Protein AF-A0A679FIZ9-F1 (afdb_monomer)

Organism: NCBI:txid129338

Solvent-accessible surface area (backbone atoms only — not comparable to full-atom values): 7120 Å² total; per-residue (Å²): 134,89,69,94,65,77,80,79,76,82,82,81,81,75,82,77,74,82,75,76,80,67,76,76,70,80,71,69,81,51,82,57,53,62,56,45,46,52,47,55,70,72,47,52,75,68,58,60,68,36,46,48,79,62,74,86,74,40,47,77,47,79,46,71,40,37,76,87,59,22,54,58,79,46,73,89,45,54,75,33,71,26,36,37,36,37,37,51,31,74,48,31,94,70,36,36,49,50,38,31,30,28,38,77,90,74,67,39,79,36,32,34,46,64,58,96

Mean predicted aligned error: 12.1 Å

Secondary structure (DSSP, 8-state):
---TTTTSSSS-------------------HHHHHHHHHHHTS-HHHHHHB-S-GGG-EEEEEEE-TTTEEESSGGGTTEEEEEEEE-BTTHHHH--EEEEE-TTT--EEEEE---

Sequence (116 aa):
MKKIIVILLLWSITLVFVSCNSSNSSNANHPNLSIIQAAYDSLSVSEKKEINGDWRDANVDERVVTKRNGSLTDPNYDGKEVYVVTFSSKRSNVLGDISVYVSKDKMKVIGKGYRE

Structure (mmCIF, N/CA/C/O backbone):
data_AF-A0A679FIZ9-F1
#
_entry.id   AF-A0A679FIZ9-F1
#
loop_
_atom_site.group_PDB
_atom_site.id
_atom_site.type_symbol
_atom_site.label_atom_id
_atom_site.label_alt_id
_atom_site.label_comp_id
_atom_site.label_asym_id
_atom_site.label_entity_id
_atom_site.label_seq_id
_atom_site.pdbx_PDB_ins_code
_atom_site.Cartn_x
_atom_site.Cartn_y
_atom_site.Cartn_z
_atom_site.occupancy
_atom_site.B_iso_or_equiv
_atom_site.auth_seq_id
_atom_site.auth_comp_id
_atom_site.auth_asym_id
_atom_site.auth_atom_id
_atom_site.pdbx_PDB_model_num
ATOM 1 N N . MET A 1 1 ? -70.819 34.102 -18.273 1.00 54.66 1 MET A N 1
ATOM 2 C CA . MET A 1 1 ? -70.104 33.687 -19.505 1.00 54.66 1 MET A CA 1
ATOM 3 C C . MET A 1 1 ? -69.197 34.821 -19.950 1.00 54.66 1 MET A C 1
ATOM 5 O O . MET A 1 1 ? -69.663 35.952 -19.924 1.00 54.66 1 MET A O 1
ATOM 9 N N . LYS A 1 2 ? -67.965 34.508 -20.386 1.00 45.34 2 LYS A N 1
ATOM 10 C CA . LYS A 1 2 ? -66.849 35.438 -20.672 1.00 45.34 2 LYS A CA 1
ATOM 11 C C . LYS A 1 2 ? -66.213 35.934 -19.355 1.00 45.34 2 LYS A C 1
ATOM 13 O O . LYS A 1 2 ? -66.779 36.770 -18.687 1.00 45.34 2 LYS A O 1
ATOM 18 N N . LYS A 1 3 ? -65.055 35.489 -18.888 1.00 46.41 3 LYS A N 1
ATOM 19 C CA . LYS A 1 3 ? -63.933 34.873 -19.577 1.00 46.41 3 LYS A CA 1
ATOM 20 C C . LYS A 1 3 ? -63.159 34.065 -18.535 1.00 46.41 3 LYS A C 1
ATOM 22 O O . LYS A 1 3 ? -62.338 34.602 -17.803 1.00 46.41 3 LYS A O 1
ATOM 27 N N . ILE A 1 4 ? -63.378 32.755 -18.550 1.00 55.41 4 ILE A N 1
ATOM 28 C CA . ILE A 1 4 ? -62.518 31.701 -17.978 1.00 55.41 4 ILE A CA 1
ATOM 29 C C . ILE A 1 4 ? -61.157 31.671 -18.744 1.00 55.41 4 ILE A C 1
ATOM 31 O O . ILE A 1 4 ? -60.502 30.655 -18.889 1.00 55.41 4 ILE A O 1
ATOM 35 N N . ILE A 1 5 ? -60.719 32.821 -19.274 1.00 55.94 5 ILE A N 1
ATOM 36 C CA . ILE A 1 5 ? -59.584 33.003 -20.193 1.00 55.94 5 ILE A CA 1
ATOM 37 C C . ILE A 1 5 ? -58.379 33.613 -19.458 1.00 55.94 5 ILE A C 1
ATOM 39 O O . ILE A 1 5 ? -57.293 33.679 -20.012 1.00 55.94 5 ILE A O 1
ATOM 43 N N . VAL A 1 6 ? -58.518 34.019 -18.191 1.00 50.25 6 VAL A N 1
ATOM 44 C CA . VAL A 1 6 ? -57.383 34.584 -17.430 1.00 50.25 6 VAL A CA 1
ATOM 45 C C . VAL A 1 6 ? -56.540 33.492 -16.742 1.00 50.25 6 VAL A C 1
ATOM 47 O O . VAL A 1 6 ? -55.469 33.771 -16.222 1.00 50.25 6 VAL A O 1
ATOM 50 N N . ILE A 1 7 ? -56.960 32.222 -16.806 1.00 51.34 7 ILE A N 1
ATOM 51 C CA . ILE A 1 7 ? -56.230 31.069 -16.233 1.00 51.34 7 ILE A CA 1
ATOM 52 C C . ILE A 1 7 ? -55.232 30.438 -17.237 1.00 51.34 7 ILE A C 1
ATOM 54 O O . ILE A 1 7 ? -54.523 29.494 -16.911 1.00 51.34 7 ILE A O 1
ATOM 58 N N . LEU A 1 8 ? -55.084 31.013 -18.438 1.00 50.62 8 LEU A N 1
ATOM 59 C CA . LEU A 1 8 ? -54.124 30.589 -19.476 1.00 50.62 8 LEU A CA 1
ATOM 60 C C . LEU A 1 8 ? -52.922 31.546 -19.627 1.00 50.62 8 LEU A C 1
ATOM 62 O O . LEU A 1 8 ? -52.380 31.709 -20.714 1.00 50.62 8 LEU A O 1
ATOM 66 N N . LEU A 1 9 ? -52.498 32.192 -18.538 1.00 50.81 9 LEU A N 1
ATOM 67 C CA . LEU A 1 9 ? -51.289 33.034 -18.494 1.00 50.81 9 LEU A CA 1
ATOM 68 C C . LEU A 1 9 ? -50.368 32.675 -17.316 1.00 50.81 9 LEU A C 1
ATOM 70 O O . LEU A 1 9 ? -49.566 33.485 -16.865 1.00 50.81 9 LEU A O 1
ATOM 74 N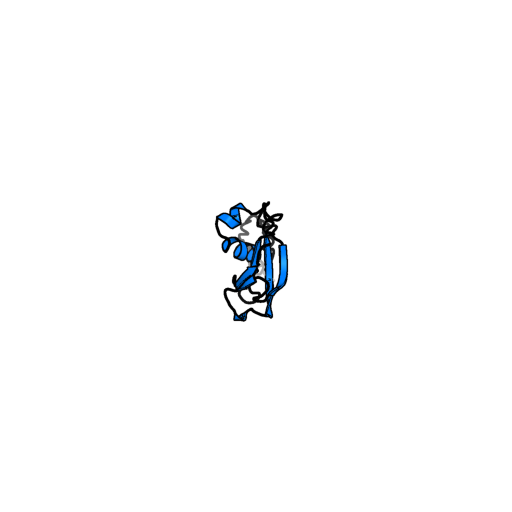 N . LEU A 1 10 ? -50.479 31.435 -16.827 1.00 50.44 10 LEU A N 1
ATOM 75 C CA . LEU A 1 10 ? -49.626 30.868 -15.776 1.00 50.44 10 LEU A CA 1
ATOM 76 C C . LEU A 1 10 ? -48.814 29.661 -16.271 1.00 50.44 10 LEU A C 1
ATOM 78 O O . LEU A 1 10 ? -48.475 28.766 -15.502 1.00 50.44 10 LEU A O 1
ATOM 82 N N . TRP A 1 11 ? -48.526 29.613 -17.574 1.00 54.56 11 TRP A N 1
ATOM 83 C CA . TRP A 1 11 ? -47.875 28.461 -18.194 1.00 54.56 11 TRP A CA 1
ATOM 84 C C . TRP A 1 11 ? -46.849 28.860 -19.252 1.00 54.56 11 TRP A C 1
ATOM 86 O O . TRP A 1 11 ? -46.941 28.452 -20.399 1.00 54.56 11 TRP A O 1
ATOM 96 N N . SER A 1 12 ? -45.867 29.680 -18.872 1.00 59.12 12 SER A N 1
ATOM 97 C CA . SER A 1 12 ? -44.648 29.872 -19.673 1.00 59.12 12 SER A CA 1
ATOM 98 C C . SER A 1 12 ? -43.613 30.731 -18.944 1.00 59.12 12 SER A C 1
ATOM 100 O O . SER A 1 12 ? -43.281 31.824 -19.392 1.00 59.12 12 SER A O 1
ATOM 102 N N . ILE A 1 13 ? -43.070 30.252 -17.828 1.00 58.47 13 ILE A N 1
ATOM 103 C CA . ILE A 1 13 ? -41.676 30.573 -17.503 1.00 58.47 13 ILE A CA 1
ATOM 104 C C . ILE A 1 13 ? -40.971 29.234 -17.381 1.00 58.47 13 ILE A C 1
ATOM 106 O O . ILE A 1 13 ? -41.004 28.540 -16.369 1.00 58.47 13 ILE A O 1
ATOM 110 N N . THR A 1 14 ? -40.452 28.833 -18.533 1.00 58.41 14 THR A N 1
ATOM 111 C CA . THR A 1 14 ? -39.603 27.677 -18.748 1.00 58.41 14 THR A CA 1
ATOM 112 C C . THR A 1 14 ? -38.421 27.742 -17.796 1.00 58.41 14 THR A C 1
ATOM 114 O O . THR A 1 14 ? -37.640 28.695 -17.833 1.00 58.41 14 THR A O 1
ATOM 117 N N . LEU A 1 15 ? -38.288 26.707 -16.967 1.00 59.31 15 LEU A N 1
ATOM 118 C CA . LEU A 1 15 ? -37.038 26.381 -16.304 1.00 59.31 15 LEU A CA 1
ATOM 119 C C . LEU A 1 15 ? -35.961 26.204 -17.370 1.00 59.31 15 LEU A C 1
ATOM 121 O O . LEU A 1 15 ? -35.882 25.168 -18.026 1.00 59.31 15 LEU A O 1
ATOM 125 N N . VAL A 1 16 ? -35.117 27.215 -17.527 1.00 63.25 16 VAL A N 1
ATOM 126 C CA . VAL A 1 16 ? -33.831 27.037 -18.188 1.00 63.25 16 VAL A CA 1
ATOM 127 C C . VAL A 1 16 ? -32.875 26.560 -17.104 1.00 63.25 16 VAL A C 1
ATOM 129 O O . VAL A 1 16 ? -32.140 27.341 -16.504 1.00 63.25 16 VAL A O 1
ATOM 132 N N . PHE A 1 17 ? -32.925 25.264 -16.790 1.00 62.16 17 PHE A N 1
ATOM 133 C CA . PHE A 1 17 ? -31.783 24.652 -16.132 1.00 62.16 17 PHE A CA 1
ATOM 134 C C . PHE A 1 17 ? -30.655 24.604 -17.154 1.00 62.16 17 PHE A C 1
ATOM 136 O O . PHE A 1 17 ? -30.696 23.863 -18.135 1.00 62.16 17 PHE A O 1
ATOM 143 N N . VAL A 1 18 ? -29.656 25.443 -16.907 1.00 63.38 18 VAL A N 1
ATOM 144 C CA . VAL A 1 18 ? -28.318 25.332 -17.472 1.00 63.38 18 VAL A CA 1
ATOM 145 C C . VAL A 1 18 ? -27.795 23.941 -17.113 1.00 63.38 18 VAL A C 1
ATOM 147 O O . VAL A 1 18 ? -27.322 23.715 -16.003 1.00 63.38 18 VAL A O 1
ATOM 150 N N . SER A 1 19 ? -27.902 22.990 -18.040 1.00 55.53 19 SER A N 1
ATOM 151 C CA . SER A 1 19 ? -27.098 21.776 -17.975 1.00 55.53 19 SER A CA 1
ATOM 152 C C . SER A 1 19 ? -25.784 22.083 -18.678 1.00 55.53 19 SER A C 1
ATOM 154 O O . SER A 1 19 ? -25.671 22.054 -19.903 1.00 55.53 19 SER A O 1
ATOM 156 N N . CYS A 1 20 ? -24.803 22.479 -17.871 1.00 59.34 20 CYS A N 1
ATOM 157 C CA . CYS A 1 20 ? -23.409 22.454 -18.265 1.00 59.34 20 CYS A CA 1
ATOM 158 C C . CYS A 1 20 ? -23.075 20.995 -18.574 1.00 59.34 20 CYS A C 1
ATOM 160 O O . CYS A 1 20 ? -23.018 20.165 -17.666 1.00 59.34 20 CYS A O 1
ATOM 162 N N . ASN A 1 21 ? -22.883 20.678 -19.853 1.00 53.62 21 ASN A N 1
ATOM 163 C CA . ASN A 1 21 ? -22.323 19.404 -20.264 1.00 53.62 21 ASN A CA 1
ATOM 164 C C . ASN A 1 21 ? -20.830 19.444 -19.902 1.00 53.62 21 ASN A C 1
ATOM 166 O O . ASN A 1 21 ? -19.968 19.635 -20.758 1.00 53.62 21 ASN A O 1
ATOM 170 N N . SER A 1 22 ? -20.521 19.321 -18.603 1.00 48.59 22 SER A N 1
ATOM 171 C CA . SER A 1 22 ? -19.256 18.716 -18.217 1.00 48.59 22 SER A CA 1
ATOM 172 C C . SER A 1 22 ? -19.262 17.387 -18.930 1.00 48.59 22 SER A C 1
ATOM 174 O O . SER A 1 22 ? -20.116 16.543 -18.665 1.00 48.59 22 SER A O 1
ATOM 176 N N . SER A 1 23 ? -18.355 17.246 -19.890 1.00 43.84 23 SER A N 1
ATOM 177 C CA . SER A 1 23 ? -17.905 15.951 -20.347 1.00 43.84 23 SER A CA 1
ATOM 178 C C . SER A 1 23 ? -17.807 15.069 -19.111 1.00 43.84 23 SER A C 1
ATOM 180 O O . SER A 1 23 ? -16.913 15.270 -18.283 1.00 43.84 23 SER A O 1
ATOM 182 N N . ASN A 1 24 ? -18.757 14.143 -18.970 1.00 43.44 24 ASN A N 1
ATOM 183 C CA . ASN A 1 24 ? -18.591 12.958 -18.159 1.00 43.44 24 ASN A CA 1
ATOM 184 C C . ASN A 1 24 ? -17.406 12.239 -18.801 1.00 43.44 24 ASN A C 1
ATOM 186 O O . ASN A 1 24 ? -17.557 11.325 -19.605 1.00 43.44 24 ASN A O 1
ATOM 190 N N . SER A 1 25 ? -16.201 12.699 -18.455 1.00 41.50 25 SER A N 1
ATOM 191 C CA . SER A 1 25 ? -15.123 11.787 -18.181 1.00 41.50 25 SER A CA 1
ATOM 192 C C . SER A 1 25 ? -15.753 10.811 -17.216 1.00 41.50 25 SER A C 1
ATOM 194 O O . SER A 1 25 ? -16.077 11.151 -16.076 1.00 41.50 25 SER A O 1
ATOM 196 N N . SER A 1 26 ? -16.053 9.637 -17.741 1.00 44.03 26 SER A N 1
ATOM 197 C CA . SER A 1 26 ? -16.276 8.429 -16.989 1.00 44.03 26 SER A CA 1
ATOM 198 C C . SER A 1 26 ? -15.020 8.154 -16.161 1.00 44.03 26 SER A C 1
ATOM 200 O O . SER A 1 26 ? -14.334 7.162 -16.366 1.00 44.03 26 SER A O 1
ATOM 202 N N . ASN A 1 27 ? -14.717 9.015 -15.190 1.00 46.25 27 ASN A N 1
ATOM 203 C CA . ASN A 1 27 ? -14.140 8.564 -13.950 1.00 46.25 27 ASN A CA 1
ATOM 204 C C . ASN A 1 27 ? -15.286 7.842 -13.262 1.00 46.25 27 ASN A C 1
ATOM 206 O O . ASN A 1 27 ? -15.994 8.380 -12.412 1.00 46.25 27 ASN A O 1
ATOM 210 N N . ALA A 1 28 ? -15.480 6.594 -13.692 1.00 40.38 28 ALA A N 1
ATOM 211 C CA . ALA A 1 28 ? -15.856 5.561 -12.762 1.00 40.38 28 ALA A CA 1
ATOM 212 C C . ALA A 1 28 ? -15.024 5.829 -11.505 1.00 40.38 28 ALA A C 1
ATOM 214 O O . ALA A 1 28 ? -13.798 5.728 -11.535 1.00 40.38 28 ALA A O 1
ATOM 215 N N . ASN A 1 29 ? -15.678 6.286 -10.439 1.00 45.69 29 ASN A N 1
ATOM 216 C CA . ASN A 1 29 ? -15.111 6.230 -9.106 1.00 45.69 29 ASN A CA 1
ATOM 217 C C . ASN A 1 29 ? -14.884 4.743 -8.841 1.00 45.69 29 ASN A C 1
ATOM 219 O O . ASN A 1 29 ? -15.760 4.062 -8.319 1.00 45.69 29 ASN A O 1
ATOM 223 N N . HIS A 1 30 ? -13.754 4.216 -9.307 1.00 53.75 30 HIS A N 1
ATOM 224 C CA . HIS A 1 30 ? -13.298 2.891 -8.956 1.00 53.75 30 HIS A CA 1
ATOM 225 C C . HIS A 1 30 ? -12.985 3.013 -7.463 1.00 53.75 30 HIS A C 1
ATOM 227 O O . HIS A 1 30 ? -12.063 3.758 -7.121 1.00 53.75 30 HIS A O 1
ATOM 233 N N . PRO A 1 31 ? -13.746 2.376 -6.557 1.00 62.62 31 PRO A N 1
ATOM 234 C CA . PRO A 1 31 ? -13.565 2.559 -5.114 1.00 62.62 31 PRO A CA 1
ATOM 235 C C . PRO A 1 31 ? -12.132 2.232 -4.663 1.00 62.62 31 PRO A C 1
ATOM 237 O O . PRO A 1 31 ? -11.650 2.773 -3.675 1.00 62.62 31 PRO A O 1
ATOM 240 N N . ASN A 1 32 ? -11.422 1.421 -5.451 1.00 83.25 32 ASN A N 1
ATOM 241 C CA . ASN A 1 32 ? -10.026 1.067 -5.230 1.00 83.25 32 ASN A CA 1
ATOM 242 C C . ASN A 1 32 ? -9.028 2.135 -5.697 1.00 83.25 32 ASN A C 1
ATOM 244 O O . ASN A 1 32 ? -7.912 2.153 -5.196 1.00 83.25 32 ASN A O 1
ATOM 248 N N . LEU A 1 33 ? -9.379 3.032 -6.625 1.00 92.56 33 LEU A N 1
ATOM 249 C CA . LEU A 1 33 ? -8.409 3.970 -7.203 1.00 92.56 33 LEU A CA 1
ATOM 250 C C . LEU A 1 33 ? -7.880 4.960 -6.159 1.00 92.56 33 LEU A C 1
ATOM 252 O O . LEU A 1 33 ? -6.697 5.281 -6.174 1.00 92.56 33 LEU A O 1
ATOM 256 N N . SER A 1 34 ? -8.724 5.395 -5.220 1.00 93.44 34 SER A N 1
ATOM 257 C CA . SER A 1 34 ? -8.296 6.238 -4.097 1.00 93.44 34 SER A CA 1
ATOM 258 C C . SER A 1 34 ? -7.334 5.502 -3.158 1.00 93.44 34 SER A C 1
ATOM 260 O O . SER A 1 34 ? -6.338 6.079 -2.725 1.00 93.44 34 SER A O 1
ATOM 262 N N . ILE A 1 35 ? -7.588 4.218 -2.887 1.00 95.62 35 ILE A N 1
ATOM 263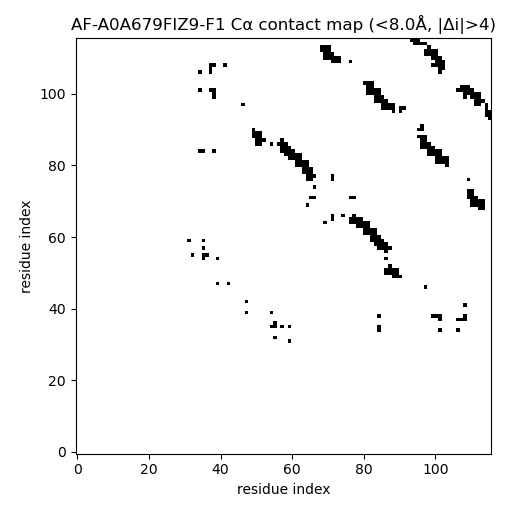 C CA . ILE A 1 35 ? -6.738 3.357 -2.051 1.00 95.62 35 ILE A CA 1
ATOM 264 C C . ILE A 1 35 ? -5.386 3.129 -2.738 1.00 95.62 35 ILE A C 1
ATOM 266 O O . ILE A 1 35 ? -4.335 3.308 -2.121 1.00 95.62 35 ILE A O 1
ATOM 270 N N . ILE A 1 36 ? -5.413 2.793 -4.031 1.00 97.12 36 ILE A N 1
ATOM 271 C CA . ILE A 1 36 ? -4.221 2.609 -4.860 1.00 97.12 36 ILE A CA 1
ATOM 272 C C . ILE A 1 36 ? -3.413 3.909 -4.915 1.00 97.12 36 ILE A C 1
ATOM 274 O O . ILE A 1 36 ? -2.194 3.877 -4.761 1.00 97.12 36 ILE A O 1
ATOM 278 N N . GLN A 1 37 ? -4.071 5.061 -5.070 1.00 96.75 37 GLN A N 1
ATOM 279 C CA . GLN A 1 37 ? -3.402 6.358 -5.085 1.00 96.75 37 GLN A CA 1
ATOM 280 C C . GLN A 1 37 ? -2.735 6.672 -3.742 1.00 96.75 37 GLN A C 1
ATOM 282 O O . GLN A 1 37 ? -1.561 7.034 -3.724 1.00 96.75 37 GLN A O 1
ATOM 287 N N . ALA A 1 38 ? -3.427 6.470 -2.617 1.00 96.25 38 ALA A N 1
ATOM 288 C CA . ALA A 1 38 ? -2.847 6.683 -1.290 1.00 96.25 38 ALA A CA 1
ATOM 289 C C . ALA A 1 38 ? -1.613 5.793 -1.058 1.00 96.25 38 ALA A C 1
ATOM 291 O O . ALA A 1 38 ? -0.595 6.243 -0.524 1.00 96.25 38 ALA A O 1
ATOM 292 N N . ALA A 1 39 ? -1.680 4.537 -1.505 1.00 97.69 39 ALA A N 1
ATOM 293 C CA . ALA A 1 39 ? -0.556 3.617 -1.456 1.00 97.69 39 ALA A CA 1
ATOM 294 C C . ALA A 1 39 ? 0.605 4.077 -2.352 1.00 97.69 39 ALA A C 1
ATOM 296 O O . ALA A 1 39 ? 1.742 4.145 -1.882 1.00 97.69 39 ALA A O 1
ATOM 297 N N . TYR A 1 40 ? 0.327 4.455 -3.602 1.00 98.12 40 TYR A N 1
ATOM 298 C CA . TYR A 1 40 ? 1.324 4.945 -4.554 1.00 98.12 40 TYR A CA 1
ATOM 299 C C . TYR A 1 40 ? 2.014 6.216 -4.049 1.00 98.12 40 TYR A C 1
ATOM 301 O O . TYR A 1 40 ? 3.238 6.333 -4.116 1.00 98.12 40 TYR A O 1
ATOM 309 N N . ASP A 1 41 ? 1.261 7.155 -3.481 1.00 97.69 41 ASP A N 1
ATOM 310 C CA . ASP A 1 41 ? 1.794 8.415 -2.966 1.00 97.69 41 ASP A CA 1
ATOM 311 C C . ASP A 1 41 ? 2.749 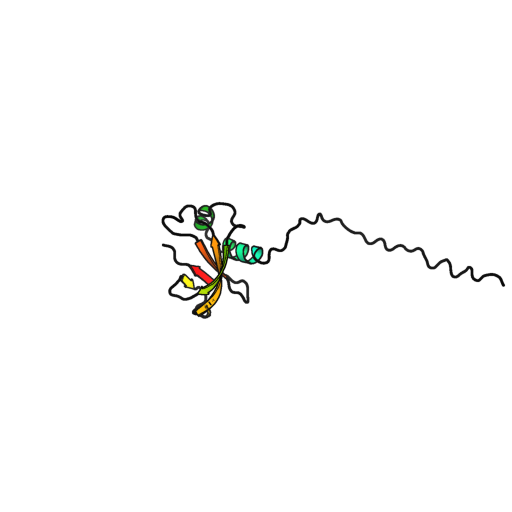8.210 -1.781 1.00 97.69 41 ASP A C 1
ATOM 313 O O . ASP A 1 41 ? 3.687 8.990 -1.620 1.00 97.69 41 ASP A O 1
ATOM 317 N N . SER A 1 42 ? 2.595 7.114 -1.029 1.00 97.19 42 SER A N 1
ATOM 318 C CA . SER A 1 42 ? 3.509 6.726 0.057 1.00 97.19 42 SER A CA 1
ATOM 319 C C . SER A 1 42 ? 4.831 6.093 -0.400 1.00 97.19 42 SER A C 1
ATOM 321 O O . SER A 1 42 ? 5.736 5.868 0.413 1.00 97.19 42 SER A O 1
ATOM 323 N N . LEU A 1 43 ? 4.959 5.768 -1.689 1.00 97.88 43 LEU A N 1
ATOM 324 C CA . LEU A 1 43 ? 6.175 5.180 -2.238 1.00 97.88 43 LEU A CA 1
ATOM 325 C C . LEU A 1 43 ? 7.272 6.233 -2.404 1.00 97.88 43 LEU A C 1
ATOM 327 O O . LEU A 1 43 ? 7.039 7.363 -2.842 1.00 97.88 43 LEU A O 1
ATOM 331 N N . SER A 1 44 ? 8.504 5.828 -2.114 1.00 97.25 44 SER A N 1
ATOM 332 C CA . SER A 1 44 ? 9.696 6.605 -2.431 1.00 97.25 44 SER A CA 1
ATOM 333 C C . SER A 1 44 ? 9.867 6.760 -3.944 1.00 97.25 44 SER A C 1
ATOM 33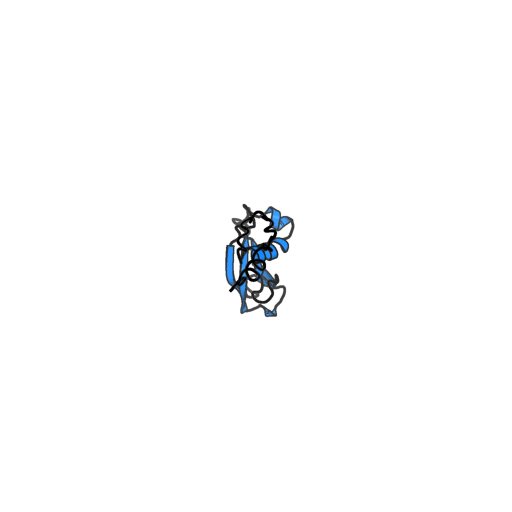5 O O . SER A 1 44 ? 9.343 5.987 -4.747 1.00 97.25 44 SER A O 1
ATOM 337 N N . VAL A 1 45 ? 10.672 7.743 -4.353 1.00 98.06 45 VAL A N 1
ATOM 338 C CA . VAL A 1 45 ? 10.996 7.966 -5.772 1.00 98.06 45 VAL A CA 1
ATOM 339 C C . VAL A 1 45 ? 11.615 6.716 -6.412 1.00 98.06 45 VAL A C 1
ATOM 341 O O . VAL A 1 45 ? 11.332 6.421 -7.571 1.00 98.06 45 VAL A O 1
ATOM 344 N N . SER A 1 46 ? 12.438 5.971 -5.671 1.00 96.38 46 SER A N 1
ATOM 345 C CA . SER A 1 46 ? 13.060 4.735 -6.158 1.00 96.38 46 SER A CA 1
ATOM 346 C C . SER A 1 46 ? 12.037 3.614 -6.343 1.00 96.38 46 SER A C 1
ATOM 348 O O . SER A 1 46 ? 12.005 3.006 -7.407 1.00 96.38 46 SER A O 1
ATOM 350 N N . GLU A 1 47 ? 11.146 3.401 -5.371 1.00 97.19 47 GLU A N 1
ATOM 351 C CA . GLU A 1 47 ? 10.054 2.422 -5.485 1.00 97.19 47 GLU A CA 1
ATOM 352 C C . GLU A 1 47 ? 9.134 2.741 -6.673 1.00 97.19 47 GLU A C 1
ATOM 354 O O . GLU A 1 47 ? 8.817 1.851 -7.457 1.00 97.19 47 GLU A O 1
ATOM 359 N N . LYS A 1 48 ? 8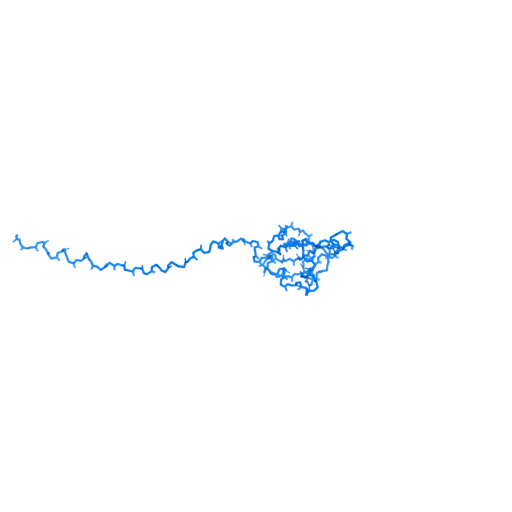.780 4.018 -6.885 1.00 98.19 48 LYS A N 1
ATOM 360 C CA . LYS A 1 48 ? 7.965 4.439 -8.041 1.00 98.19 48 LYS A CA 1
ATOM 361 C C . LYS A 1 48 ? 8.632 4.114 -9.380 1.00 98.19 48 LYS A C 1
ATOM 363 O O . LYS A 1 48 ? 7.959 3.703 -10.318 1.00 98.19 48 LYS A O 1
ATOM 368 N N . LYS A 1 49 ? 9.959 4.258 -9.479 1.00 97.44 49 LYS A N 1
ATOM 369 C CA . LYS A 1 49 ? 10.724 3.904 -10.693 1.00 97.44 49 LYS A CA 1
ATOM 370 C C . LYS A 1 49 ? 10.752 2.396 -10.959 1.00 97.44 49 LYS A C 1
ATOM 372 O O . LYS A 1 49 ? 10.881 1.983 -12.117 1.00 97.44 49 LYS A O 1
ATOM 377 N N . GLU A 1 50 ? 10.647 1.589 -9.906 1.00 96.69 50 GLU A N 1
ATOM 378 C CA . GLU A 1 50 ? 10.621 0.129 -9.989 1.00 96.69 50 GLU A CA 1
ATOM 379 C C . GLU A 1 50 ? 9.273 -0.429 -10.446 1.00 96.69 50 GLU A C 1
ATOM 381 O O . GLU A 1 50 ? 9.246 -1.583 -10.861 1.00 96.69 50 GLU A O 1
ATOM 386 N N . ILE A 1 51 ? 8.185 0.348 -10.422 1.00 97.94 51 ILE A N 1
ATOM 387 C CA . ILE A 1 51 ? 6.869 -0.132 -10.863 1.00 97.94 51 ILE A CA 1
ATOM 388 C C . ILE A 1 51 ? 6.922 -0.544 -12.336 1.00 97.94 51 ILE A C 1
ATOM 390 O O . ILE A 1 51 ? 7.474 0.158 -13.193 1.00 97.94 51 ILE A O 1
ATOM 394 N N . ASN A 1 52 ? 6.370 -1.721 -12.604 1.00 97.31 52 ASN A N 1
ATOM 395 C CA . ASN A 1 52 ? 6.183 -2.274 -13.929 1.00 97.31 52 ASN A CA 1
ATOM 396 C C . ASN A 1 52 ? 4.755 -1.975 -14.411 1.00 97.31 52 ASN A C 1
ATOM 398 O O . ASN A 1 52 ? 3.800 -2.419 -13.782 1.00 97.31 52 ASN A O 1
ATOM 402 N N . GLY A 1 53 ? 4.615 -1.243 -15.518 1.00 95.12 53 GLY A N 1
ATOM 403 C CA . GLY A 1 53 ? 3.310 -0.833 -16.053 1.00 95.12 53 GLY A CA 1
ATOM 404 C C . GLY A 1 53 ? 2.730 0.430 -15.403 1.00 95.12 53 GLY A C 1
ATOM 405 O O . GLY A 1 53 ? 3.474 1.256 -14.866 1.00 95.12 53 GLY A O 1
ATOM 406 N N . ASP A 1 54 ? 1.407 0.599 -15.505 1.00 96.19 54 ASP A N 1
ATOM 407 C CA . ASP A 1 54 ? 0.676 1.680 -14.839 1.00 96.19 54 ASP A CA 1
ATOM 408 C C . ASP A 1 54 ? 0.436 1.310 -13.367 1.00 96.19 54 ASP A C 1
ATOM 410 O O . ASP A 1 54 ? 0.010 0.207 -13.033 1.00 96.19 54 ASP A O 1
ATOM 414 N N . TRP A 1 55 ? 0.698 2.250 -12.461 1.00 96.81 55 TRP A N 1
ATOM 415 C CA . TRP A 1 55 ? 0.461 2.060 -11.031 1.00 96.81 55 TRP A CA 1
ATOM 416 C C . TRP A 1 55 ? -1.030 1.902 -10.703 1.00 96.81 55 TRP A C 1
ATOM 418 O O . TRP A 1 55 ? -1.365 1.345 -9.660 1.00 96.81 55 TRP A O 1
ATOM 428 N N . ARG A 1 56 ? -1.923 2.389 -11.573 1.00 96.50 56 ARG A N 1
ATOM 429 C CA . ARG A 1 56 ? -3.382 2.274 -11.421 1.00 96.50 56 ARG A CA 1
ATOM 430 C C . ARG A 1 56 ? -3.882 0.836 -11.562 1.00 96.50 56 ARG A C 1
ATOM 432 O O . ARG A 1 56 ? -4.966 0.547 -11.066 1.00 96.50 56 ARG A O 1
ATOM 439 N N . ASP A 1 57 ? -3.082 -0.040 -12.168 1.00 95.62 57 ASP A N 1
ATOM 440 C CA . ASP A 1 57 ? -3.380 -1.466 -12.346 1.00 95.62 57 ASP A CA 1
ATOM 441 C C . ASP A 1 57 ? -2.958 -2.316 -11.130 1.00 95.62 57 ASP A C 1
ATOM 443 O O . ASP A 1 57 ? -2.987 -3.546 -11.182 1.00 95.62 57 ASP A O 1
ATOM 447 N N . ALA A 1 58 ? -2.533 -1.682 -10.030 1.00 97.06 58 ALA A N 1
ATOM 448 C CA . ALA A 1 58 ? -2.145 -2.379 -8.810 1.00 97.06 58 ALA A CA 1
ATOM 449 C C . ALA A 1 58 ? -3.281 -3.250 -8.258 1.00 97.06 58 ALA A C 1
ATOM 451 O O . ALA A 1 58 ? -4.448 -2.848 -8.234 1.00 97.06 58 ALA A O 1
ATOM 452 N N . ASN A 1 59 ? -2.920 -4.427 -7.745 1.00 96.94 59 ASN A N 1
ATOM 453 C CA . ASN A 1 59 ? -3.887 -5.316 -7.118 1.00 96.94 59 ASN A CA 1
ATOM 454 C C . ASN A 1 59 ? -4.259 -4.803 -5.723 1.00 96.94 59 ASN A C 1
ATOM 456 O O . ASN A 1 59 ? -3.390 -4.335 -4.985 1.00 96.94 59 ASN A O 1
ATOM 460 N N . VAL A 1 60 ? -5.532 -4.930 -5.348 1.00 96.94 60 VAL A N 1
ATOM 461 C CA . VAL A 1 60 ? -6.025 -4.591 -4.009 1.00 96.94 60 VAL A CA 1
ATOM 462 C C . VAL A 1 60 ? -6.683 -5.821 -3.408 1.00 96.94 60 VAL A C 1
ATOM 464 O O . VAL A 1 60 ? -7.741 -6.238 -3.869 1.00 96.94 60 VAL A O 1
ATOM 467 N N . ASP A 1 61 ? -6.072 -6.352 -2.354 1.00 96.38 61 ASP A N 1
ATOM 468 C CA . ASP A 1 61 ? -6.605 -7.469 -1.575 1.00 96.38 61 ASP A CA 1
ATOM 469 C C . ASP A 1 61 ? -6.914 -7.039 -0.140 1.00 96.38 61 ASP A C 1
ATOM 471 O O . ASP A 1 61 ? -6.370 -6.062 0.372 1.00 96.38 61 ASP A O 1
ATOM 475 N N . GLU A 1 62 ? -7.734 -7.820 0.553 1.00 96.25 62 GLU A N 1
ATOM 476 C CA . GLU A 1 62 ? -7.950 -7.686 1.991 1.00 96.25 62 GLU A CA 1
ATOM 477 C C . GLU A 1 62 ? -7.243 -8.825 2.720 1.00 96.25 62 GLU A C 1
ATOM 479 O O . GLU A 1 62 ? -7.460 -9.997 2.407 1.00 96.25 62 GLU A O 1
ATOM 484 N N . ARG A 1 63 ? -6.354 -8.502 3.666 1.00 94.69 63 ARG A N 1
ATOM 485 C CA . ARG A 1 63 ? -5.605 -9.514 4.430 1.00 94.69 63 ARG A CA 1
ATOM 486 C C . ARG A 1 63 ? -5.335 -9.049 5.852 1.00 94.69 63 ARG A C 1
ATOM 488 O O . ARG A 1 63 ? -5.187 -7.857 6.117 1.00 94.69 63 ARG A O 1
ATOM 495 N N . VAL A 1 64 ? -5.217 -10.010 6.767 1.00 96.88 64 VAL A N 1
ATOM 496 C CA . VAL A 1 64 ? -4.735 -9.751 8.128 1.00 96.88 64 VAL A CA 1
ATOM 497 C C . VAL A 1 64 ? -3.229 -9.502 8.090 1.00 96.88 64 VAL A C 1
ATOM 499 O O . VAL A 1 64 ? -2.454 -10.363 7.666 1.00 96.88 64 VAL A O 1
ATOM 502 N N . VAL A 1 65 ? -2.803 -8.324 8.544 1.00 96.12 65 VAL A N 1
ATOM 503 C CA . VAL A 1 65 ? -1.380 -7.974 8.647 1.00 96.12 65 VAL A CA 1
ATOM 504 C C . VAL A 1 65 ? -0.865 -8.202 10.054 1.00 96.12 65 VAL A C 1
ATOM 506 O O . VAL A 1 65 ? -1.589 -8.066 11.036 1.00 96.12 65 VAL A O 1
ATOM 509 N N . THR A 1 66 ? 0.408 -8.567 10.154 1.00 96.06 66 THR A N 1
ATOM 510 C CA . THR A 1 66 ? 1.092 -8.737 11.435 1.00 96.06 66 THR A CA 1
ATOM 511 C C . THR A 1 66 ? 2.505 -8.187 11.339 1.00 96.06 66 THR A C 1
ATOM 513 O O . THR A 1 66 ? 3.075 -8.085 10.256 1.00 96.06 66 THR A O 1
ATOM 516 N N . LYS A 1 67 ? 3.153 -7.925 12.470 1.00 94.31 67 LYS A N 1
ATOM 517 C CA . LYS A 1 67 ? 4.575 -7.522 12.470 1.00 94.31 67 LYS A CA 1
ATOM 518 C C . LYS A 1 67 ? 5.520 -8.570 11.862 1.00 94.31 67 LYS A C 1
ATOM 520 O O . LYS A 1 67 ? 6.686 -8.280 11.629 1.00 94.31 67 LYS A O 1
ATOM 525 N N . ARG A 1 68 ? 5.042 -9.799 11.622 1.00 93.50 68 ARG A N 1
ATOM 526 C CA . ARG A 1 68 ? 5.818 -10.871 10.982 1.00 93.50 68 ARG A CA 1
ATOM 527 C C . ARG A 1 68 ? 5.836 -10.773 9.458 1.00 93.50 68 ARG A C 1
ATOM 529 O O . ARG A 1 68 ? 6.766 -11.288 8.854 1.00 93.50 68 ARG A O 1
ATOM 536 N N . ASN A 1 69 ? 4.828 -10.152 8.840 1.00 91.94 69 ASN A N 1
ATOM 537 C CA . ASN A 1 69 ? 4.702 -10.076 7.379 1.00 91.94 69 ASN A CA 1
ATOM 538 C C . ASN A 1 69 ? 4.977 -8.677 6.807 1.00 91.94 69 ASN A C 1
ATOM 540 O O . ASN A 1 69 ? 4.953 -8.483 5.594 1.00 91.94 69 ASN A O 1
ATOM 544 N N . GLY A 1 70 ? 5.271 -7.693 7.653 1.00 94.69 70 GLY A N 1
ATOM 545 C CA . GLY A 1 70 ? 5.724 -6.389 7.199 1.00 94.69 70 GLY A CA 1
ATOM 546 C C . GLY A 1 70 ? 6.024 -5.426 8.334 1.00 94.69 70 GLY A C 1
ATOM 547 O O . GLY A 1 70 ? 5.811 -5.709 9.513 1.00 94.69 70 GLY A O 1
ATOM 548 N N . SER A 1 71 ? 6.504 -4.252 7.943 1.00 96.62 71 SER A N 1
ATOM 549 C CA . SER A 1 71 ? 6.743 -3.139 8.851 1.00 96.62 71 SER A CA 1
ATOM 550 C C . SER A 1 71 ? 5.462 -2.327 9.013 1.00 96.62 71 SER A C 1
ATOM 552 O O . SER A 1 71 ? 4.958 -1.761 8.041 1.00 96.62 71 SER A O 1
ATOM 554 N N . LEU A 1 72 ? 4.938 -2.269 10.239 1.00 96.31 72 LEU A N 1
ATOM 555 C CA . LEU A 1 72 ? 3.755 -1.484 10.590 1.00 96.31 72 LEU A CA 1
ATOM 556 C C . LEU A 1 72 ? 4.179 -0.155 11.222 1.00 96.31 72 LEU A C 1
ATOM 558 O O . LEU A 1 72 ? 4.905 -0.141 12.214 1.00 96.31 72 LEU A O 1
ATOM 562 N N . THR A 1 73 ? 3.697 0.961 10.676 1.00 94.69 73 THR A N 1
ATOM 563 C CA . THR A 1 73 ? 3.901 2.299 11.257 1.00 94.69 73 THR A CA 1
ATOM 564 C C . THR A 1 73 ? 2.945 2.572 12.415 1.00 94.69 73 THR A C 1
ATOM 566 O O . THR A 1 73 ? 3.248 3.394 13.277 1.00 94.69 73 THR A O 1
ATOM 569 N N . ASP A 1 74 ? 1.812 1.865 12.462 1.00 91.06 74 ASP A N 1
ATOM 570 C CA . ASP A 1 74 ? 0.881 1.870 13.587 1.00 91.06 74 ASP A CA 1
ATOM 571 C C . ASP A 1 74 ? 0.744 0.442 14.153 1.00 91.06 74 ASP A C 1
ATOM 573 O O . ASP A 1 74 ? 0.118 -0.421 13.527 1.00 91.06 74 ASP A O 1
ATOM 577 N N . PRO A 1 75 ? 1.316 0.157 15.339 1.00 90.62 75 PRO A N 1
ATOM 578 C CA . PRO A 1 75 ? 1.310 -1.182 15.918 1.00 90.62 75 PRO A CA 1
ATOM 579 C C . PRO A 1 75 ? -0.089 -1.656 16.329 1.00 90.62 75 PRO A C 1
ATOM 581 O O . PRO A 1 75 ? -0.264 -2.851 16.551 1.00 90.62 75 PRO A O 1
ATOM 584 N N . ASN A 1 76 ? -1.089 -0.767 16.397 1.00 94.25 76 ASN A N 1
ATOM 585 C CA . ASN A 1 76 ? -2.471 -1.143 16.700 1.00 94.25 76 ASN A CA 1
ATOM 586 C C . ASN A 1 76 ? -3.142 -1.925 15.562 1.00 94.25 76 ASN A C 1
ATOM 588 O O . ASN A 1 76 ? -4.282 -2.361 15.732 1.00 94.25 76 ASN A O 1
ATOM 592 N N . TYR A 1 77 ? -2.483 -2.061 14.408 1.00 95.25 77 TYR A N 1
ATOM 593 C CA . TYR A 1 77 ? -2.947 -2.861 13.274 1.00 95.25 77 TYR A CA 1
ATOM 594 C C . TYR A 1 77 ? -2.354 -4.271 13.224 1.00 95.25 77 TYR A C 1
ATOM 596 O O . TYR A 1 77 ? -2.711 -5.042 12.340 1.00 95.25 77 TYR A O 1
ATOM 604 N N . ASP A 1 78 ? -1.498 -4.639 14.179 1.00 97.00 78 ASP A N 1
ATOM 605 C CA . ASP A 1 78 ? -1.004 -6.010 14.311 1.00 97.00 78 ASP A CA 1
ATOM 606 C C . ASP A 1 78 ? -2.173 -6.966 14.609 1.00 97.00 78 ASP A C 1
ATOM 608 O O . ASP A 1 78 ? -2.883 -6.805 15.603 1.00 97.00 78 ASP A O 1
ATOM 612 N N . GLY A 1 79 ? -2.408 -7.928 13.715 1.00 97.25 79 GLY A N 1
ATOM 613 C CA . GLY A 1 79 ? -3.540 -8.853 13.779 1.00 97.25 79 GLY A CA 1
ATOM 614 C C . GLY A 1 79 ? -4.862 -8.290 13.244 1.00 97.25 79 GLY A C 1
ATOM 615 O O . GLY A 1 79 ? -5.900 -8.914 13.456 1.00 97.25 79 GLY A O 1
ATOM 616 N N . LYS A 1 80 ? -4.857 -7.139 12.555 1.00 96.81 80 LYS A N 1
ATOM 617 C CA . LYS A 1 80 ? -6.061 -6.558 11.938 1.00 96.81 80 LYS A CA 1
ATOM 618 C C . LYS A 1 80 ? -6.095 -6.764 10.432 1.00 96.81 80 LYS A C 1
ATOM 620 O O . LYS A 1 80 ? -5.063 -6.811 9.767 1.00 96.81 80 LYS A O 1
ATOM 625 N N . GLU A 1 81 ? -7.309 -6.851 9.902 1.00 97.38 81 GLU A N 1
ATOM 626 C CA . GLU A 1 81 ? -7.559 -6.882 8.466 1.00 97.38 81 GLU A CA 1
ATOM 627 C C . GLU A 1 81 ? -7.461 -5.479 7.860 1.00 97.38 81 GLU A C 1
ATOM 629 O O . GLU A 1 81 ? -8.013 -4.508 8.386 1.00 97.38 81 GLU A O 1
ATOM 634 N N . VAL A 1 82 ? -6.724 -5.377 6.759 1.00 97.00 82 VAL A N 1
ATOM 635 C CA . VAL A 1 82 ? -6.394 -4.119 6.083 1.00 97.00 82 VAL A CA 1
ATOM 636 C C . VAL A 1 82 ? -6.461 -4.323 4.571 1.00 97.00 82 VAL A C 1
ATOM 638 O O . VAL A 1 82 ? -6.485 -5.463 4.102 1.00 97.00 82 VAL A O 1
ATOM 641 N N . TYR A 1 83 ? -6.460 -3.233 3.806 1.00 97.69 83 TYR A N 1
ATOM 642 C CA . TYR A 1 83 ? -6.203 -3.315 2.371 1.00 97.69 83 TYR A CA 1
ATOM 643 C C . TYR A 1 83 ? -4.703 -3.476 2.125 1.00 97.69 83 TYR A C 1
ATOM 645 O O . TYR A 1 83 ? -3.885 -2.753 2.699 1.00 97.69 83 TYR A O 1
ATOM 653 N N . VAL A 1 84 ? -4.345 -4.407 1.251 1.00 97.50 84 VAL A N 1
ATOM 654 C CA . VAL A 1 84 ? -2.993 -4.613 0.745 1.00 97.50 84 VAL A CA 1
ATOM 655 C C . VAL A 1 84 ? -2.990 -4.220 -0.722 1.00 97.50 84 VAL A C 1
ATOM 657 O O . VAL A 1 84 ? -3.639 -4.867 -1.539 1.00 97.50 84 VAL A O 1
ATOM 660 N N . VAL A 1 85 ? -2.270 -3.148 -1.041 1.00 98.06 85 VAL A N 1
ATOM 661 C CA . VAL A 1 85 ? -2.059 -2.701 -2.418 1.00 98.06 85 VAL A CA 1
ATOM 662 C C . VAL A 1 85 ? -0.725 -3.248 -2.901 1.00 98.06 85 VAL A C 1
ATOM 664 O O . VAL A 1 85 ? 0.315 -2.907 -2.332 1.00 98.06 85 VAL A O 1
ATOM 667 N N . THR A 1 86 ? -0.747 -4.076 -3.941 1.00 97.94 86 THR A N 1
ATOM 668 C CA . THR A 1 86 ? 0.449 -4.696 -4.519 1.00 97.94 86 THR A CA 1
ATOM 669 C C . THR A 1 86 ? 0.732 -4.117 -5.900 1.00 97.94 86 THR A C 1
ATOM 671 O O . THR A 1 86 ? -0.049 -4.286 -6.836 1.00 97.94 86 THR A O 1
ATOM 674 N N . PHE A 1 87 ? 1.879 -3.451 -6.026 1.00 98.25 87 PHE A N 1
ATOM 675 C CA . PHE A 1 87 ? 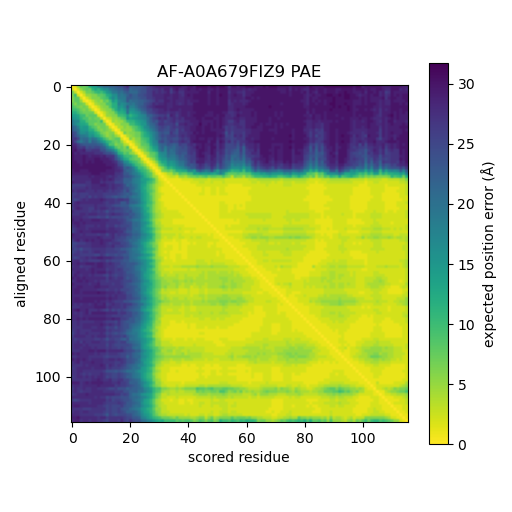2.399 -2.940 -7.290 1.00 98.25 87 PHE A CA 1
ATOM 676 C C . PHE A 1 87 ? 3.412 -3.924 -7.865 1.00 98.25 87 PHE A C 1
ATOM 678 O O . PHE A 1 87 ? 4.410 -4.239 -7.206 1.00 98.25 87 PHE A O 1
ATOM 685 N N . SER A 1 88 ? 3.191 -4.352 -9.110 1.00 97.44 88 SER A N 1
ATOM 686 C CA . SER A 1 88 ? 4.163 -5.186 -9.815 1.00 97.44 88 SER A CA 1
ATOM 687 C C . SER A 1 88 ? 5.488 -4.439 -9.964 1.00 97.44 88 SER A C 1
ATOM 689 O O . SER A 1 88 ? 5.519 -3.277 -10.380 1.00 97.44 88 SER A O 1
ATOM 691 N N . SER A 1 89 ? 6.594 -5.093 -9.614 1.00 97.19 89 SER A N 1
ATOM 692 C CA . SER A 1 89 ? 7.936 -4.525 -9.710 1.00 97.19 89 SER A CA 1
ATOM 693 C C . SER A 1 89 ? 8.701 -5.096 -10.902 1.00 97.19 89 SER A C 1
ATOM 695 O O . SER A 1 89 ? 8.711 -6.297 -11.146 1.00 97.19 89 SER A O 1
ATOM 697 N N . LYS A 1 90 ? 9.486 -4.254 -11.581 1.00 97.06 90 LYS A N 1
ATOM 698 C CA . LYS A 1 90 ? 10.512 -4.674 -12.556 1.00 97.06 90 LYS A CA 1
ATOM 699 C C . LYS A 1 90 ? 11.566 -5.595 -11.935 1.00 97.06 90 LYS A C 1
ATOM 701 O O . LYS A 1 90 ? 12.295 -6.270 -12.654 1.00 97.06 90 LYS A O 1
ATOM 706 N N . ARG A 1 91 ? 11.686 -5.580 -10.605 1.00 94.19 91 ARG A N 1
ATOM 707 C CA . ARG A 1 91 ? 12.626 -6.389 -9.824 1.00 94.19 91 ARG A CA 1
ATOM 708 C C . ARG A 1 91 ? 11.921 -7.490 -9.033 1.00 94.19 91 ARG A C 1
ATOM 710 O O . ARG A 1 91 ? 12.514 -8.000 -8.087 1.00 94.19 91 ARG A O 1
ATOM 717 N N . SER A 1 92 ? 10.697 -7.862 -9.410 1.00 94.19 92 SER A N 1
ATOM 718 C CA . SER A 1 92 ? 9.907 -8.890 -8.721 1.00 94.19 92 SER A CA 1
ATOM 719 C C . SER A 1 92 ? 10.667 -10.207 -8.543 1.00 94.19 92 SER A C 1
ATOM 721 O O . SER A 1 92 ? 10.651 -10.781 -7.465 1.00 94.19 92 SER A O 1
ATOM 723 N N . ASN A 1 93 ? 11.450 -10.617 -9.543 1.00 93.19 93 ASN A N 1
ATOM 724 C CA . ASN A 1 93 ? 12.257 -11.842 -9.490 1.00 93.19 93 ASN A CA 1
ATOM 725 C C . ASN A 1 93 ? 13.408 -11.819 -8.464 1.00 93.19 93 ASN A C 1
ATOM 727 O O . ASN A 1 93 ? 14.034 -12.849 -8.246 1.00 93.19 93 ASN A O 1
ATOM 731 N N . VAL A 1 94 ? 13.757 -10.651 -7.912 1.00 94.12 94 VAL A N 1
ATOM 732 C CA . VAL A 1 94 ? 14.905 -10.485 -7.000 1.00 94.12 94 VAL A CA 1
ATOM 733 C C . VAL A 1 94 ? 14.488 -9.932 -5.642 1.00 94.12 94 VAL A C 1
ATOM 735 O O . VAL A 1 94 ? 15.110 -10.276 -4.652 1.00 94.12 94 VAL A O 1
ATOM 738 N N . LEU A 1 95 ? 13.488 -9.047 -5.602 1.00 94.50 95 LEU A N 1
ATOM 739 C CA . LEU A 1 95 ? 13.022 -8.365 -4.389 1.00 94.50 95 LEU A CA 1
ATOM 740 C C . LEU A 1 95 ? 11.513 -8.552 -4.156 1.00 94.50 95 LEU A C 1
ATOM 742 O O . LEU A 1 95 ? 10.928 -7.872 -3.318 1.00 94.50 95 LEU A O 1
ATOM 746 N N . GLY A 1 96 ? 10.821 -9.354 -4.962 1.00 95.62 96 GLY A N 1
ATOM 747 C CA . GLY A 1 96 ? 9.360 -9.408 -4.945 1.00 95.62 96 GLY A CA 1
ATOM 748 C C . GLY A 1 96 ? 8.686 -8.089 -5.350 1.00 95.62 96 GLY A C 1
ATOM 749 O O . GLY A 1 96 ? 9.326 -7.087 -5.702 1.00 95.62 96 GLY A O 1
ATOM 750 N N . ASP A 1 97 ? 7.360 -8.099 -5.312 1.00 97.44 97 ASP A N 1
ATOM 751 C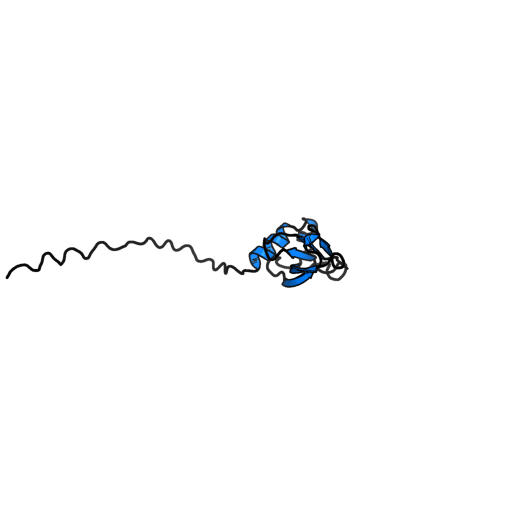 CA . ASP A 1 97 ? 6.528 -6.930 -5.590 1.00 97.44 97 ASP A CA 1
ATOM 752 C C . ASP A 1 97 ? 6.457 -5.970 -4.396 1.00 97.44 97 ASP A C 1
ATOM 754 O O . ASP A 1 97 ? 6.795 -6.302 -3.258 1.00 97.44 97 ASP A O 1
ATOM 758 N N . ILE A 1 98 ? 6.017 -4.740 -4.655 1.00 98.25 98 ILE A N 1
ATOM 759 C CA . ILE A 1 98 ? 5.918 -3.708 -3.623 1.00 98.25 98 ILE A CA 1
ATOM 760 C C . ILE A 1 98 ? 4.518 -3.776 -3.019 1.00 98.25 98 ILE A C 1
ATOM 762 O O . ILE A 1 98 ? 3.540 -3.479 -3.701 1.00 98.25 98 ILE A O 1
ATOM 766 N N . SER A 1 99 ? 4.420 -4.134 -1.738 1.00 97.88 99 SER A N 1
ATOM 767 C CA . SER A 1 99 ? 3.143 -4.199 -1.018 1.00 97.88 99 SER A CA 1
ATOM 768 C C . SER A 1 99 ? 3.019 -3.081 0.016 1.00 97.88 99 SER A C 1
ATOM 770 O O . SER A 1 99 ? 3.900 -2.903 0.860 1.00 97.88 99 SER A O 1
ATOM 772 N N . VAL A 1 100 ? 1.908 -2.346 -0.022 1.00 98.19 100 VAL A N 1
ATOM 773 C CA . VAL A 1 100 ? 1.586 -1.251 0.904 1.00 98.19 100 VAL A CA 1
ATOM 774 C C . VAL A 1 100 ? 0.306 -1.576 1.664 1.00 98.19 100 VAL A C 1
ATOM 776 O O . VAL A 1 100 ? -0.678 -2.018 1.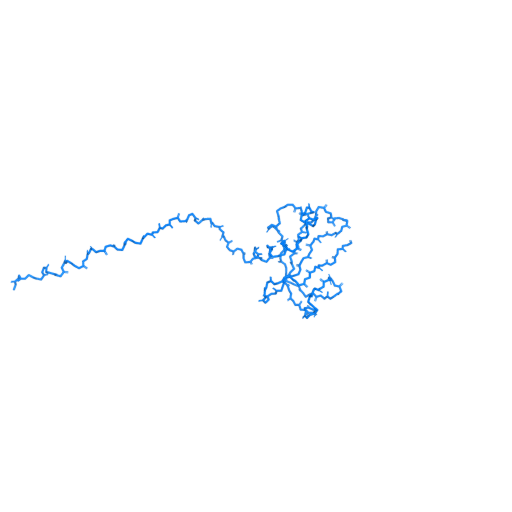076 1.00 98.19 100 VAL A O 1
ATOM 779 N N . TYR A 1 101 ? 0.312 -1.336 2.973 1.00 97.75 101 TYR A N 1
ATOM 780 C CA . TYR A 1 101 ? -0.828 -1.592 3.847 1.00 97.75 101 TYR A CA 1
ATOM 781 C C . TYR A 1 101 ? -1.607 -0.305 4.103 1.00 97.75 101 TYR A C 1
ATOM 783 O O . TYR A 1 101 ? -1.041 0.691 4.566 1.00 97.75 101 TYR A O 1
ATOM 791 N N . VAL A 1 102 ? -2.911 -0.337 3.834 1.00 97.69 102 VAL A N 1
ATOM 792 C CA . VAL A 1 102 ? -3.825 0.801 3.972 1.00 97.69 102 VAL A CA 1
ATOM 793 C C . VAL A 1 102 ? -4.979 0.423 4.896 1.00 97.69 102 VAL A C 1
ATOM 795 O O . VAL A 1 102 ? -5.620 -0.615 4.733 1.00 97.69 102 VAL A O 1
ATOM 798 N N . SER A 1 103 ? -5.253 1.263 5.890 1.00 96.06 103 SER A N 1
ATOM 799 C CA . SER A 1 103 ? -6.308 1.014 6.866 1.00 96.06 103 SER A CA 1
ATOM 800 C C . SER A 1 103 ? -7.699 1.115 6.232 1.00 96.06 103 SER A C 1
ATOM 802 O O . SER A 1 103 ? -7.973 2.026 5.447 1.00 96.06 103 SER A O 1
ATOM 804 N N . LYS A 1 104 ? -8.599 0.191 6.592 1.00 92.75 104 LYS A N 1
ATOM 805 C CA . LYS A 1 104 ? -9.977 0.173 6.073 1.00 92.75 104 LYS A CA 1
ATOM 806 C C . LYS A 1 104 ? -10.848 1.311 6.616 1.00 92.75 104 LYS A C 1
ATOM 808 O O . LYS A 1 104 ? -11.786 1.732 5.953 1.00 92.75 104 LYS A O 1
ATOM 813 N N . ASP A 1 105 ? -10.544 1.804 7.815 1.00 88.50 105 ASP A N 1
ATOM 814 C CA . ASP A 1 105 ? -11.334 2.807 8.541 1.00 88.50 105 ASP A CA 1
ATOM 815 C C . ASP A 1 105 ? -11.073 4.246 8.068 1.00 88.50 105 ASP A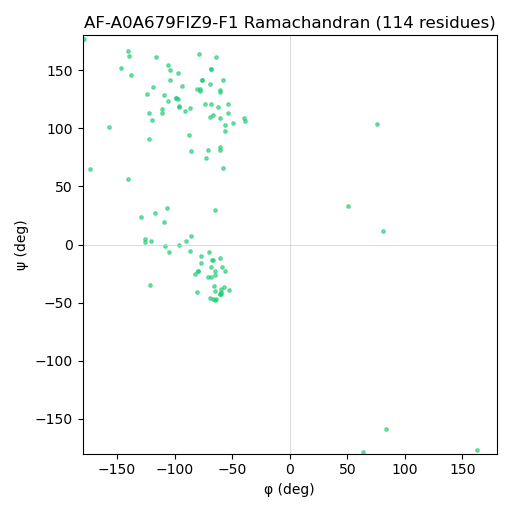 C 1
ATOM 817 O O . ASP A 1 105 ? -11.991 5.054 7.973 1.00 88.50 105 ASP A O 1
ATOM 821 N N . LYS A 1 106 ? -9.807 4.574 7.803 1.00 86.50 106 LYS A N 1
ATOM 822 C CA . LYS A 1 106 ? -9.322 5.946 7.588 1.00 86.50 106 LYS A CA 1
ATOM 823 C C . LYS A 1 106 ? -8.576 6.121 6.271 1.00 86.50 106 LYS A C 1
ATOM 825 O O . LYS A 1 106 ? -8.053 7.205 6.033 1.00 86.50 106 LYS A O 1
ATOM 830 N N . MET A 1 107 ? -8.477 5.067 5.454 1.00 89.38 107 MET A N 1
ATOM 831 C CA . MET A 1 107 ? -7.673 5.048 4.224 1.00 89.38 107 MET A CA 1
ATOM 832 C C . MET A 1 107 ? -6.229 5.524 4.463 1.00 89.38 107 MET A C 1
ATOM 834 O O . MET A 1 107 ? -5.612 6.162 3.613 1.00 89.38 107 MET A O 1
ATOM 838 N N . LYS A 1 108 ? -5.683 5.246 5.655 1.00 94.56 108 LYS A N 1
ATOM 839 C CA . LYS A 1 108 ? -4.352 5.703 6.055 1.00 94.56 108 LYS A CA 1
ATOM 840 C C . LYS A 1 108 ? -3.325 4.626 5.740 1.00 94.56 108 LYS A C 1
ATOM 842 O O . LYS A 1 108 ? -3.533 3.465 6.074 1.00 94.56 108 LYS A O 1
ATOM 847 N N . VAL A 1 109 ? -2.183 5.010 5.180 1.00 96.88 109 VAL A N 1
ATOM 848 C CA . VAL A 1 109 ? -1.047 4.091 5.032 1.00 96.88 109 VAL A CA 1
ATOM 849 C C . VAL A 1 109 ? -0.468 3.767 6.411 1.00 96.88 109 VAL A C 1
ATOM 851 O O . VAL A 1 109 ? -0.059 4.658 7.160 1.00 96.88 109 VAL A O 1
ATOM 854 N N . ILE A 1 110 ? -0.457 2.480 6.746 1.00 96.81 110 ILE A N 1
ATOM 855 C CA . ILE A 1 110 ? -0.120 1.939 8.075 1.00 96.81 110 ILE A CA 1
ATOM 856 C C . ILE A 1 110 ? 1.066 0.974 8.040 1.00 96.81 110 ILE A C 1
ATOM 858 O O . ILE A 1 110 ? 1.428 0.399 9.066 1.00 96.81 110 ILE A O 1
ATOM 862 N N . GLY A 1 111 ? 1.685 0.780 6.877 1.00 96.38 111 GLY A N 1
ATOM 863 C CA . GLY A 1 111 ? 2.855 -0.073 6.762 1.00 96.38 111 GLY A CA 1
ATOM 864 C C . GLY A 1 111 ? 3.178 -0.500 5.341 1.00 96.38 111 GLY A C 1
ATOM 865 O O . GLY A 1 111 ? 2.521 -0.094 4.381 1.00 96.38 111 GLY A O 1
ATOM 866 N N . LYS A 1 112 ? 4.207 -1.338 5.234 1.00 97.25 112 LYS A N 1
ATOM 867 C CA . LYS A 1 112 ? 4.647 -1.979 3.992 1.00 97.25 112 LYS A CA 1
ATOM 868 C C . LYS A 1 112 ? 5.002 -3.437 4.253 1.00 97.25 112 LYS A C 1
ATOM 870 O O . LYS A 1 112 ? 5.519 -3.767 5.323 1.00 97.25 112 LYS A O 1
ATOM 875 N N . GLY A 1 113 ? 4.739 -4.291 3.271 1.00 96.88 113 GLY A N 1
ATOM 876 C CA . GLY A 1 113 ? 5.146 -5.692 3.309 1.00 96.88 113 GLY A CA 1
ATOM 877 C C . GLY A 1 113 ? 6.656 -5.852 3.202 1.00 96.88 113 GLY A C 1
ATOM 878 O O . GLY A 1 113 ? 7.337 -5.013 2.607 1.00 96.88 113 GLY A O 1
ATOM 879 N N . TYR A 1 114 ? 7.179 -6.922 3.798 1.00 95.75 114 TYR A N 1
ATOM 880 C CA . TYR A 1 114 ? 8.557 -7.323 3.532 1.00 95.75 114 TYR A CA 1
ATOM 881 C C . TYR A 1 114 ? 8.695 -7.824 2.093 1.00 95.75 114 TYR A C 1
ATOM 883 O O . TYR A 1 114 ? 7.740 -8.308 1.487 1.00 95.75 114 TYR A O 1
ATOM 891 N N . ARG A 1 115 ? 9.898 -7.647 1.561 1.00 92.69 115 ARG A N 1
ATOM 892 C CA . ARG A 1 115 ? 10.317 -8.039 0.218 1.00 92.69 115 ARG A CA 1
ATOM 893 C C . ARG A 1 115 ? 11.216 -9.271 0.327 1.00 92.69 115 ARG A C 1
ATOM 895 O O . ARG A 1 115 ? 11.781 -9.487 1.401 1.00 92.69 115 ARG A O 1
ATOM 902 N N . GLU A 1 116 ? 11.273 -10.069 -0.737 1.00 83.25 116 GLU A N 1
ATOM 903 C CA . GLU A 1 116 ? 12.093 -11.295 -0.785 1.00 83.25 116 GLU A CA 1
ATOM 904 C C . GLU A 1 116 ? 13.598 -11.013 -0.697 1.00 83.25 116 GLU A C 1
ATOM 906 O O . GLU A 1 116 ? 14.023 -9.911 -1.129 1.00 83.25 116 GLU A O 1
#

pLDDT: mean 84.07, std 19.52, range [40.38, 98.25]

Nearest PDB structures (foldseek):
  3esi-assembly1_C  TM=4.375E-01  e=1.907E+00  Pectobacterium atrosepticum
  4rsc-assembly1_B  TM=5.983E-01  e=8.625E+00  Bos taurus
  7lxf-assembly1_A  TM=4.254E-01  e=4.440E+00  Homo sapiens

Foldseek 3Di:
DDDPPVVPPPPDPDPPPPPPPPPPPPPPPPVCQLLLVLQQVPDDPVLNVFFDDDSSPWDKDKDQDAPVFWDFQDNVSHRHIFIWTWTAGPCCVPWNTWIWTAHPPPRHTGTTGGTD

Radius of gyration: 26.09 Å; Cα contacts (8 Å, |Δi|>4): 162; chains: 1; bounding box: 85×47×37 Å